Protein AF-A0A535C3V8-F1 (afdb_monomer)

Foldseek 3Di:
DPPVVVVVVVVVVVVVVVVVVVVVVVVPPDPPDFDAPPQVVVCVVVVFRFDGDPSKTKGKAQPLVVQDADPNRTDGSVVPRMKMKIWHDDPVDIDIDIDHRDDPVCVVVVVCVCVVVPD

Sequence (119 aa):
MTRTMRKERRDVMKTMRVLLLLILAVALARSTAAEEPDAELIAKITGLKPDVKNGIAKISVPRGDLGAVIDGAKMQPFQGLTSWAAFQATGDKTIVMGDMTLTEPQVNHTMSAALDNGL

Structure (mmCIF, N/CA/C/O backbone):
data_AF-A0A535C3V8-F1
#
_entry.id   AF-A0A535C3V8-F1
#
loop_
_atom_site.group_PDB
_atom_site.id
_atom_site.type_symbol
_atom_site.label_atom_id
_atom_site.label_alt_id
_atom_site.label_comp_id
_atom_site.label_asym_id
_atom_site.label_entity_id
_atom_site.label_seq_id
_atom_site.pdbx_PDB_ins_code
_atom_site.Cartn_x
_atom_site.Cartn_y
_atom_site.Cartn_z
_atom_site.occupancy
_atom_site.B_iso_or_equiv
_atom_site.auth_seq_id
_atom_site.auth_comp_id
_atom_site.auth_asym_id
_atom_site.auth_atom_id
_atom_site.pdbx_PDB_model_num
ATOM 1 N N . MET A 1 1 ? 37.356 22.272 -65.869 1.00 58.69 1 MET A N 1
ATOM 2 C CA . MET A 1 1 ? 36.078 22.319 -65.116 1.00 58.69 1 MET A CA 1
ATOM 3 C C . MET A 1 1 ? 35.754 21.041 -64.316 1.00 58.69 1 MET A C 1
ATOM 5 O O . MET A 1 1 ? 34.798 21.027 -63.560 1.00 58.69 1 MET A O 1
ATOM 9 N N . THR A 1 2 ? 36.546 19.968 -64.421 1.00 61.03 2 THR A N 1
ATOM 10 C CA . THR A 1 2 ? 36.249 18.626 -63.860 1.00 61.03 2 THR A CA 1
ATOM 11 C C . THR A 1 2 ? 36.783 18.373 -62.441 1.00 61.03 2 THR A C 1
ATOM 13 O O . THR A 1 2 ? 36.323 17.463 -61.753 1.00 61.03 2 THR A O 1
ATOM 16 N N . ARG A 1 3 ? 37.751 19.169 -61.963 1.00 61.81 3 ARG A N 1
ATOM 17 C CA . ARG A 1 3 ? 38.410 18.965 -60.655 1.00 61.81 3 ARG A CA 1
ATOM 18 C C . ARG A 1 3 ? 37.586 19.509 -59.480 1.00 61.81 3 ARG A C 1
ATOM 20 O O . ARG A 1 3 ? 37.568 18.892 -58.417 1.00 61.81 3 ARG A O 1
ATOM 27 N N . THR A 1 4 ? 36.871 20.611 -59.698 1.00 68.12 4 THR A N 1
ATOM 28 C CA . THR A 1 4 ? 36.027 21.284 -58.698 1.00 68.12 4 THR A CA 1
ATOM 29 C C . THR A 1 4 ? 34.801 20.439 -58.350 1.00 68.12 4 THR A C 1
ATOM 31 O O . THR A 1 4 ? 34.582 20.141 -57.179 1.00 68.12 4 THR A O 1
ATOM 34 N N . MET A 1 5 ? 34.108 19.896 -59.360 1.00 62.59 5 MET A N 1
ATOM 35 C CA . MET A 1 5 ? 32.940 19.026 -59.149 1.00 62.59 5 MET A CA 1
ATOM 36 C C . MET A 1 5 ? 33.280 17.712 -58.419 1.00 62.59 5 MET A C 1
ATOM 38 O O . MET A 1 5 ? 32.453 17.155 -57.703 1.00 62.59 5 MET A O 1
ATOM 42 N N . ARG A 1 6 ? 34.517 17.205 -58.550 1.00 69.69 6 ARG A N 1
ATOM 43 C CA . ARG A 1 6 ? 34.990 16.005 -57.826 1.00 69.69 6 ARG A CA 1
ATOM 44 C C . ARG A 1 6 ? 35.323 16.284 -56.353 1.00 69.69 6 ARG A C 1
ATOM 46 O O . ARG A 1 6 ? 35.391 15.354 -55.546 1.00 69.69 6 ARG A O 1
ATOM 53 N N . LYS A 1 7 ? 35.604 17.541 -55.998 1.00 70.31 7 LYS A N 1
ATOM 54 C CA . LYS A 1 7 ? 35.836 17.964 -54.609 1.00 70.31 7 LYS A CA 1
ATOM 55 C C . LYS A 1 7 ? 34.499 18.135 -53.889 1.00 70.31 7 LYS A C 1
ATOM 57 O O . LYS A 1 7 ? 34.289 17.489 -52.874 1.00 70.31 7 LYS A O 1
ATOM 62 N N . GLU A 1 8 ? 33.568 18.842 -54.520 1.00 75.81 8 GLU A N 1
ATOM 63 C CA . GLU A 1 8 ? 32.212 19.074 -54.016 1.00 75.81 8 GLU A CA 1
ATOM 64 C C . GLU A 1 8 ? 31.453 17.766 -53.737 1.00 75.81 8 GLU A C 1
ATOM 66 O O . GLU A 1 8 ? 30.961 17.560 -52.633 1.00 75.81 8 GLU A O 1
ATOM 71 N N . ARG A 1 9 ? 31.477 16.797 -54.667 1.00 76.75 9 ARG A N 1
ATOM 72 C CA . ARG A 1 9 ? 30.871 15.469 -54.435 1.00 76.75 9 ARG A CA 1
ATOM 73 C C . ARG A 1 9 ? 31.512 14.700 -53.276 1.00 76.75 9 ARG A C 1
ATOM 75 O O . ARG A 1 9 ? 30.829 13.932 -52.607 1.00 76.75 9 ARG A O 1
ATOM 82 N N . ARG A 1 10 ? 32.814 14.881 -53.027 1.00 78.62 10 ARG A N 1
ATOM 83 C CA . ARG A 1 10 ? 33.500 14.257 -51.881 1.00 78.62 10 ARG A CA 1
ATOM 84 C C . ARG A 1 10 ? 33.119 14.920 -50.569 1.00 78.62 10 ARG A C 1
ATOM 86 O O . ARG A 1 10 ? 32.968 14.207 -49.584 1.00 78.62 10 ARG A O 1
ATOM 93 N N . ASP A 1 11 ? 32.971 16.238 -50.562 1.00 79.94 11 ASP A N 1
ATOM 94 C CA . ASP A 1 11 ? 32.594 16.986 -49.368 1.00 79.94 11 ASP A CA 1
ATOM 95 C C . ASP A 1 11 ? 31.129 16.705 -49.004 1.00 79.94 11 ASP A C 1
ATOM 97 O O . ASP A 1 11 ? 30.864 16.326 -47.868 1.00 79.94 11 ASP A O 1
ATOM 101 N N . VAL A 1 12 ? 30.210 16.681 -49.979 1.00 82.31 12 VAL A N 1
ATOM 102 C CA . VAL A 1 12 ? 28.812 16.243 -49.779 1.00 82.31 12 VAL A CA 1
ATOM 103 C C . VAL A 1 12 ? 28.747 14.821 -49.220 1.00 82.31 12 VAL A C 1
ATOM 105 O O . VAL A 1 12 ? 28.041 14.561 -48.251 1.00 82.31 12 VAL A O 1
ATOM 108 N N . MET A 1 13 ? 29.526 13.891 -49.777 1.00 84.44 13 MET A N 1
ATOM 109 C CA . MET A 1 13 ? 29.513 12.493 -49.342 1.00 84.44 13 MET A CA 1
ATOM 110 C C . MET A 1 13 ? 30.149 12.296 -47.953 1.00 84.44 13 MET A C 1
ATOM 112 O O . MET A 1 13 ? 29.750 11.389 -47.226 1.00 84.44 13 MET A O 1
ATOM 116 N N . LYS A 1 14 ? 31.102 13.150 -47.551 1.00 81.12 14 LYS A N 1
ATOM 117 C CA . LYS A 1 14 ? 31.630 13.190 -46.177 1.00 81.12 14 LYS A CA 1
ATOM 118 C C . LYS A 1 14 ? 30.592 13.736 -45.206 1.00 81.12 14 LYS A C 1
ATOM 120 O O . LYS A 1 14 ? 30.347 13.091 -44.195 1.00 81.12 14 LYS A O 1
ATOM 125 N N . THR A 1 15 ? 29.950 14.856 -45.531 1.00 85.25 15 THR A N 1
ATOM 126 C CA . THR A 1 15 ? 28.895 15.449 -44.698 1.00 85.25 15 THR A CA 1
ATOM 127 C C . THR A 1 15 ? 27.728 14.483 -44.526 1.00 85.25 15 THR A C 1
ATOM 129 O O . THR A 1 15 ? 27.259 14.285 -43.413 1.00 85.25 15 THR A O 1
ATOM 132 N N . MET A 1 16 ? 27.327 13.790 -45.595 1.00 84.19 16 MET A N 1
ATOM 133 C CA . MET A 1 16 ? 26.256 12.793 -45.555 1.00 84.19 16 MET A CA 1
ATOM 134 C C . MET A 1 16 ? 26.632 11.576 -44.701 1.00 84.19 16 MET A C 1
ATOM 136 O O . MET A 1 16 ? 25.804 11.097 -43.936 1.00 84.19 16 MET A O 1
ATOM 140 N N . ARG A 1 17 ? 27.890 11.110 -44.764 1.00 85.62 17 ARG A N 1
ATOM 141 C CA . ARG A 1 17 ? 28.403 10.049 -43.878 1.00 85.62 17 ARG A CA 1
ATOM 142 C C . ARG A 1 17 ? 28.458 10.489 -42.420 1.00 85.62 17 ARG A C 1
ATOM 144 O O . ARG A 1 17 ? 28.089 9.709 -41.556 1.00 85.62 17 ARG A O 1
ATOM 151 N N . VAL A 1 18 ? 28.893 11.718 -42.148 1.00 86.56 18 VAL A N 1
ATOM 152 C CA . VAL A 1 18 ? 28.922 12.277 -40.788 1.00 86.56 18 VAL A CA 1
ATOM 153 C C . VAL A 1 18 ? 27.504 12.409 -40.232 1.00 86.56 18 VAL A C 1
ATOM 155 O O . VAL A 1 18 ? 27.268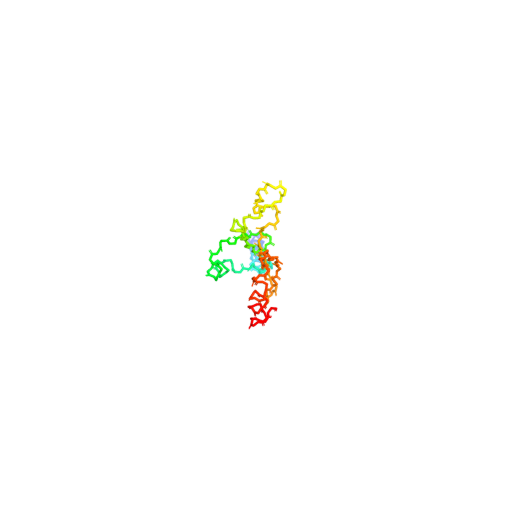 11.998 -39.102 1.00 86.56 18 VAL A O 1
ATOM 158 N N . LEU A 1 19 ? 26.545 12.882 -41.033 1.00 87.00 19 LEU A N 1
ATOM 159 C CA . LEU A 1 19 ? 25.132 12.920 -40.646 1.00 87.00 19 LEU A CA 1
ATOM 160 C C . LEU A 1 19 ? 24.567 11.520 -40.387 1.00 87.00 19 LEU A C 1
ATOM 162 O O . LEU A 1 19 ? 23.916 11.311 -39.371 1.00 87.00 19 LEU A O 1
ATOM 166 N N . LEU A 1 20 ? 24.846 10.553 -41.264 1.00 86.12 20 LEU A N 1
ATOM 167 C CA . LEU A 1 20 ? 24.428 9.159 -41.079 1.00 86.12 20 LEU A CA 1
ATOM 168 C C . LEU A 1 20 ? 25.018 8.543 -39.806 1.00 86.12 20 LEU A C 1
ATOM 170 O O . LEU A 1 20 ? 24.308 7.856 -39.079 1.00 86.12 20 LEU A O 1
ATOM 174 N N . LEU A 1 21 ? 26.290 8.817 -39.508 1.00 85.94 21 LEU A N 1
ATOM 175 C CA . LEU A 1 21 ? 26.945 8.352 -38.285 1.00 85.94 21 LEU A CA 1
ATOM 176 C C . LEU A 1 21 ? 26.371 9.023 -37.032 1.00 85.94 21 LEU A C 1
ATOM 178 O O . LEU A 1 21 ? 26.200 8.349 -36.023 1.00 85.94 21 LEU A O 1
ATOM 182 N N . LEU A 1 22 ? 26.026 10.311 -37.098 1.00 85.06 22 LEU A N 1
ATOM 183 C CA . LEU A 1 22 ? 25.369 11.022 -35.998 1.00 85.06 22 LEU A CA 1
ATOM 184 C C . LEU A 1 22 ? 23.954 10.489 -35.739 1.00 85.06 22 LEU A C 1
ATOM 186 O O . LEU A 1 22 ? 23.599 10.250 -34.590 1.00 85.06 22 LEU A O 1
ATOM 190 N N . ILE A 1 23 ? 23.169 10.238 -36.789 1.00 84.19 23 ILE A N 1
ATOM 191 C CA . ILE A 1 23 ? 21.825 9.649 -36.671 1.00 84.19 23 ILE A CA 1
ATOM 192 C C . ILE A 1 23 ? 21.908 8.236 -36.087 1.00 84.19 23 ILE A C 1
ATOM 194 O O . ILE A 1 23 ? 21.137 7.890 -35.196 1.00 84.19 23 ILE A O 1
ATOM 198 N N . LEU A 1 24 ? 22.873 7.432 -36.544 1.00 82.94 24 LEU A N 1
ATOM 199 C CA . LEU A 1 24 ? 23.094 6.089 -36.015 1.00 82.94 24 LEU A CA 1
ATOM 200 C C . LEU A 1 24 ? 23.536 6.125 -34.543 1.00 82.94 24 LEU A C 1
ATOM 202 O O . LEU A 1 24 ? 23.041 5.337 -33.744 1.00 82.94 24 LEU A O 1
ATOM 206 N N . ALA A 1 25 ? 24.406 7.063 -34.160 1.00 80.00 25 ALA A N 1
ATOM 207 C CA . ALA A 1 25 ? 24.830 7.237 -32.771 1.00 80.00 25 ALA A CA 1
ATOM 208 C C . ALA A 1 25 ? 23.664 7.629 -31.846 1.00 80.00 25 ALA A C 1
ATOM 210 O O . ALA A 1 25 ? 23.566 7.109 -30.737 1.00 80.00 25 ALA A O 1
ATOM 211 N N . VAL A 1 26 ? 22.746 8.482 -32.315 1.00 78.19 26 VAL A N 1
ATOM 212 C CA . VAL A 1 26 ? 21.521 8.832 -31.576 1.00 78.19 26 VAL A CA 1
ATOM 213 C C . VAL A 1 26 ? 20.557 7.644 -31.495 1.00 78.19 26 VAL A C 1
ATOM 215 O O . VAL A 1 26 ? 19.973 7.410 -30.444 1.00 78.19 26 VAL A O 1
ATOM 218 N N . ALA A 1 27 ? 20.426 6.842 -32.555 1.00 73.62 27 ALA A N 1
ATOM 219 C CA . ALA A 1 27 ? 19.569 5.653 -32.550 1.00 73.62 27 ALA A CA 1
ATOM 220 C C . ALA A 1 27 ? 20.082 4.532 -31.621 1.00 73.62 27 ALA A C 1
ATOM 222 O O . ALA A 1 27 ? 19.285 3.750 -31.104 1.00 73.62 27 ALA A O 1
ATOM 223 N N . LEU A 1 28 ? 21.401 4.449 -31.393 1.00 70.44 28 LEU A N 1
ATOM 224 C CA . LEU A 1 28 ? 22.000 3.522 -30.423 1.00 70.44 28 LEU A CA 1
ATOM 225 C C . LEU A 1 28 ? 21.996 4.050 -28.981 1.00 70.44 28 LEU A C 1
ATOM 227 O O . LEU A 1 28 ? 22.253 3.270 -28.061 1.00 70.44 28 LEU A O 1
ATOM 231 N N . ALA A 1 29 ? 21.687 5.329 -28.757 1.00 66.81 29 ALA A N 1
ATOM 232 C CA . ALA A 1 29 ? 21.535 5.880 -27.418 1.00 66.81 29 ALA A CA 1
ATOM 233 C C . ALA A 1 29 ? 20.220 5.379 -26.800 1.00 66.81 29 ALA A C 1
ATOM 235 O O . ALA A 1 29 ? 19.185 6.043 -26.832 1.00 66.81 29 ALA A O 1
ATOM 236 N N . ARG A 1 30 ? 20.247 4.167 -26.239 1.00 59.06 30 ARG A N 1
ATOM 237 C CA . ARG A 1 30 ? 19.164 3.680 -25.385 1.00 59.06 30 ARG A CA 1
ATOM 238 C C . ARG A 1 30 ? 19.178 4.491 -24.093 1.00 59.06 30 ARG A C 1
ATOM 240 O O . ARG A 1 30 ? 20.159 4.452 -23.356 1.00 59.06 30 ARG A O 1
ATOM 247 N N . SER A 1 31 ? 18.097 5.221 -23.826 1.00 57.12 31 SER A N 1
ATOM 248 C CA . SER A 1 31 ? 17.864 5.806 -22.508 1.00 57.12 31 SER A CA 1
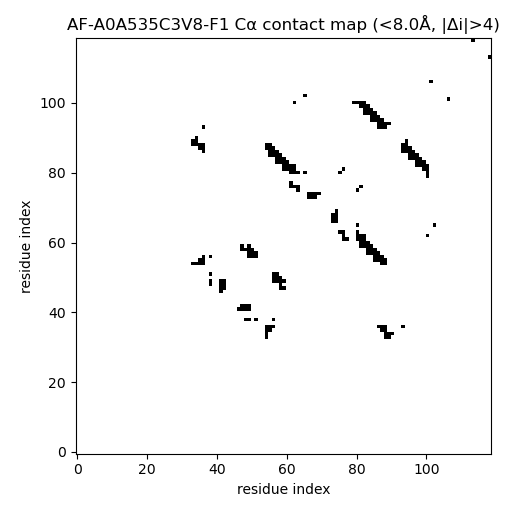ATOM 249 C C . SER A 1 31 ? 17.765 4.665 -21.498 1.00 57.12 31 SER A C 1
ATOM 251 O O . SER A 1 31 ? 16.848 3.849 -21.578 1.00 57.12 31 SER A O 1
ATOM 253 N N . THR A 1 32 ? 18.708 4.583 -20.563 1.00 54.25 32 THR A N 1
ATOM 254 C CA . THR A 1 32 ? 18.562 3.762 -19.358 1.00 54.25 32 THR A CA 1
ATOM 255 C C . THR A 1 32 ? 17.665 4.527 -18.388 1.00 54.25 32 THR A C 1
ATOM 257 O O . THR A 1 32 ? 18.125 5.024 -17.359 1.00 54.25 32 THR A O 1
ATOM 260 N N . ALA A 1 33 ? 16.399 4.725 -18.759 1.00 58.84 33 ALA A N 1
ATOM 261 C CA . ALA A 1 33 ? 15.409 5.160 -17.789 1.00 58.84 33 ALA A CA 1
ATOM 262 C C . ALA A 1 33 ? 15.305 4.059 -16.728 1.00 58.84 33 ALA A C 1
ATOM 264 O O . ALA A 1 33 ? 15.331 2.874 -17.070 1.00 58.84 33 ALA A O 1
ATOM 265 N N . ALA A 1 34 ? 15.259 4.449 -15.453 1.00 60.25 34 ALA A N 1
ATOM 266 C CA . ALA A 1 34 ? 14.942 3.509 -14.390 1.00 60.25 34 ALA A CA 1
ATOM 267 C C . ALA A 1 34 ? 13.634 2.805 -14.764 1.00 60.25 34 ALA A C 1
ATOM 269 O O . ALA A 1 34 ? 12.688 3.465 -15.193 1.00 60.25 34 ALA A O 1
ATOM 270 N N . GLU A 1 35 ? 13.621 1.479 -14.669 1.00 72.06 35 GLU A N 1
ATOM 271 C CA . GLU A 1 35 ? 12.419 0.694 -14.918 1.00 72.06 35 GLU A CA 1
ATOM 272 C C . GLU A 1 35 ? 11.313 1.233 -14.004 1.00 72.06 35 GLU A C 1
ATOM 274 O O . GLU A 1 35 ? 11.524 1.417 -12.802 1.00 72.06 35 GLU A O 1
ATOM 279 N N . GLU A 1 36 ? 10.181 1.619 -14.586 1.00 82.12 36 GLU A N 1
ATOM 280 C CA . GLU A 1 36 ? 9.063 2.133 -13.807 1.00 82.12 36 GLU A CA 1
ATOM 281 C C . GLU A 1 36 ? 8.224 0.954 -13.299 1.00 82.12 36 GLU A C 1
ATOM 283 O O . GLU A 1 36 ? 8.045 -0.031 -14.019 1.00 82.12 36 GLU A O 1
ATOM 288 N N . PRO A 1 37 ? 7.704 1.020 -12.064 1.00 89.75 37 PRO A N 1
ATOM 289 C CA . PRO A 1 37 ? 6.785 0.009 -11.558 1.00 89.75 37 PRO A CA 1
ATOM 290 C C . PRO A 1 37 ? 5.516 -0.049 -12.419 1.00 89.75 37 PRO A C 1
ATOM 292 O O . PRO A 1 37 ? 4.975 0.987 -12.812 1.00 89.75 37 PRO A O 1
ATOM 295 N N . ASP A 1 38 ? 5.006 -1.258 -12.664 1.00 91.94 38 ASP A N 1
ATOM 296 C CA . ASP A 1 38 ? 3.775 -1.477 -13.430 1.00 91.94 38 ASP A CA 1
ATOM 297 C C . ASP A 1 38 ? 2.549 -0.961 -12.655 1.00 91.94 38 ASP A C 1
ATOM 299 O O . ASP A 1 38 ? 1.931 -1.653 -11.840 1.00 91.94 38 ASP A O 1
ATOM 303 N N . ALA A 1 39 ? 2.209 0.305 -12.893 1.00 93.25 39 ALA A N 1
ATOM 304 C CA . ALA A 1 39 ? 1.118 0.986 -12.212 1.00 93.25 39 ALA A CA 1
ATOM 305 C C . ALA A 1 39 ? -0.261 0.407 -12.563 1.00 93.25 39 ALA A C 1
ATOM 307 O O . ALA A 1 39 ? -1.166 0.454 -11.727 1.00 93.25 39 ALA A O 1
ATOM 308 N N . GLU A 1 40 ? -0.437 -0.152 -13.764 1.00 94.88 40 GLU A N 1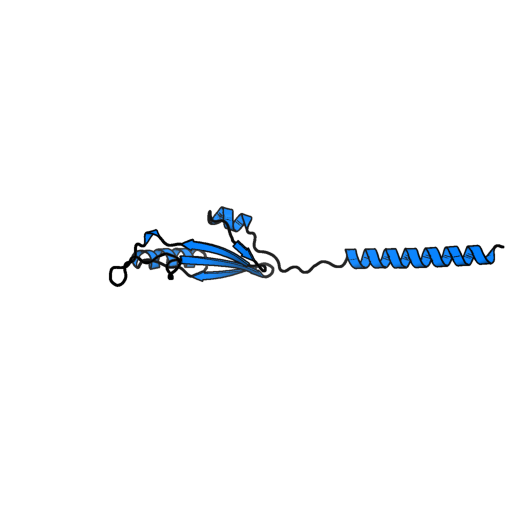
ATOM 309 C CA . GLU A 1 40 ? -1.698 -0.778 -14.171 1.00 94.88 40 GLU A CA 1
ATOM 310 C C . GLU A 1 40 ? -1.918 -2.089 -13.423 1.00 94.88 40 GLU A C 1
ATOM 312 O O . GLU A 1 40 ? -3.013 -2.340 -12.909 1.00 94.88 40 GLU A O 1
ATOM 317 N N . LEU A 1 41 ? -0.865 -2.900 -13.295 1.00 94.50 41 LEU A N 1
ATOM 318 C CA . LEU A 1 41 ? -0.899 -4.121 -12.503 1.00 94.50 41 LEU A CA 1
ATOM 319 C C . LEU A 1 41 ? -1.169 -3.819 -11.027 1.00 94.50 41 LEU A C 1
ATOM 321 O O . LEU A 1 41 ? -2.047 -4.449 -10.431 1.00 94.50 41 LEU A O 1
ATOM 325 N N . ILE A 1 42 ? -0.479 -2.829 -10.446 1.00 94.69 42 ILE A N 1
ATOM 326 C CA . ILE A 1 42 ? -0.725 -2.402 -9.059 1.00 94.69 42 ILE A CA 1
ATOM 327 C C 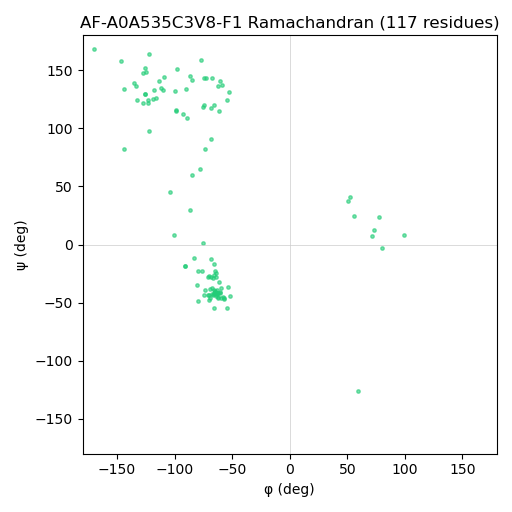. ILE A 1 42 ? -2.185 -1.966 -8.895 1.00 94.69 42 ILE A C 1
ATOM 329 O O . ILE A 1 42 ? -2.850 -2.395 -7.948 1.00 94.69 42 ILE A O 1
ATOM 333 N N . ALA A 1 43 ? -2.719 -1.171 -9.827 1.00 96.31 43 ALA A N 1
ATOM 334 C CA . ALA A 1 43 ? -4.111 -0.732 -9.778 1.00 96.31 43 ALA A CA 1
ATOM 335 C C . ALA A 1 43 ? -5.097 -1.900 -9.859 1.00 96.31 43 ALA A C 1
ATOM 337 O O . ALA A 1 43 ? -6.074 -1.947 -9.112 1.00 96.31 43 ALA A O 1
ATOM 338 N N . LYS A 1 44 ? -4.824 -2.870 -10.734 1.00 97.12 44 LYS A N 1
ATOM 339 C CA . LYS A 1 44 ? -5.660 -4.056 -10.920 1.00 97.12 44 LYS A CA 1
ATOM 340 C C . LYS A 1 44 ? -5.678 -4.962 -9.689 1.00 97.12 44 LYS A C 1
ATOM 342 O O . LYS A 1 44 ? -6.741 -5.461 -9.339 1.00 97.12 44 LYS A O 1
ATOM 347 N N . ILE A 1 45 ? -4.526 -5.188 -9.053 1.00 94.25 45 ILE A N 1
ATOM 348 C CA . ILE 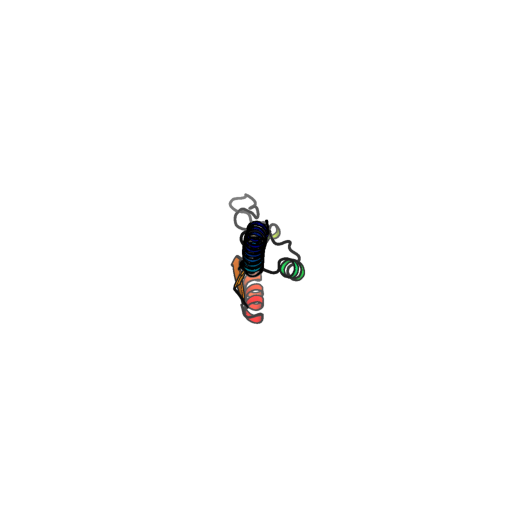A 1 45 ? -4.420 -6.075 -7.882 1.00 94.25 45 ILE A CA 1
ATOM 349 C C . ILE A 1 45 ? -5.009 -5.407 -6.638 1.00 94.25 45 ILE A C 1
ATOM 351 O O . ILE A 1 45 ? -5.727 -6.045 -5.874 1.00 94.25 45 ILE A O 1
ATOM 355 N N . THR A 1 46 ? -4.707 -4.126 -6.428 1.00 93.44 46 THR A N 1
ATOM 356 C CA . THR A 1 46 ? -5.073 -3.425 -5.185 1.00 93.44 46 THR A CA 1
ATOM 357 C C . THR A 1 46 ? -6.435 -2.742 -5.253 1.00 93.44 46 THR A C 1
ATOM 359 O O . THR A 1 46 ? -7.003 -2.404 -4.218 1.00 93.44 46 THR A O 1
ATOM 362 N N . GLY A 1 47 ? -6.967 -2.517 -6.458 1.00 96.31 47 GLY A N 1
ATOM 363 C CA . GLY A 1 47 ? -8.176 -1.723 -6.686 1.00 96.31 47 GLY A CA 1
ATOM 364 C C . GLY A 1 47 ? -7.977 -0.219 -6.457 1.00 96.31 47 GLY A C 1
ATOM 365 O O . GLY A 1 47 ? -8.950 0.534 -6.470 1.00 96.31 47 GLY A O 1
ATOM 366 N N . LEU A 1 48 ? -6.739 0.234 -6.235 1.00 96.06 48 LEU A N 1
ATOM 367 C CA . LEU A 1 48 ? -6.400 1.618 -5.907 1.00 96.06 48 LEU A CA 1
ATOM 368 C C . LEU A 1 48 ? -5.598 2.248 -7.038 1.00 96.06 48 LEU A C 1
ATOM 370 O O . LEU A 1 48 ? -4.705 1.622 -7.592 1.00 96.06 48 LEU A O 1
ATOM 374 N N . LYS A 1 49 ? -5.859 3.519 -7.348 1.00 96.00 49 LYS A N 1
ATOM 375 C CA . LYS A 1 49 ? -5.057 4.261 -8.326 1.00 96.00 49 LYS A CA 1
ATOM 376 C C . LYS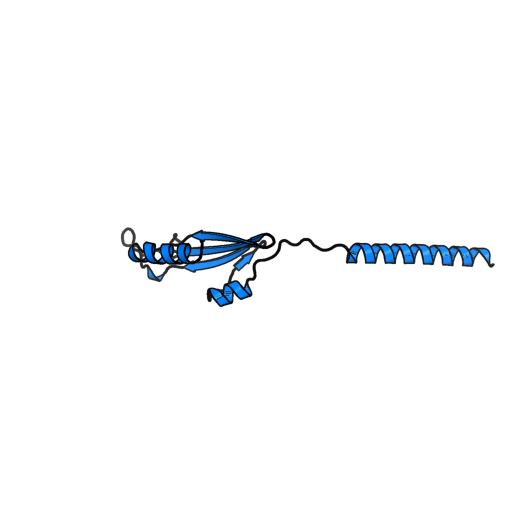 A 1 49 ? -3.702 4.656 -7.711 1.00 96.00 49 LYS A C 1
ATOM 378 O O . LYS A 1 49 ? -3.715 5.446 -6.764 1.00 96.00 49 LYS A O 1
ATOM 383 N N . PRO A 1 50 ? -2.555 4.192 -8.242 1.00 96.25 50 PRO A N 1
ATOM 384 C CA . PRO A 1 50 ? -1.248 4.606 -7.744 1.00 96.25 50 PRO A CA 1
ATOM 385 C C . PRO A 1 50 ? -0.913 6.048 -8.150 1.00 96.25 50 PRO A C 1
ATOM 387 O O . PRO A 1 50 ? -1.227 6.485 -9.259 1.00 96.25 50 PRO A O 1
ATOM 390 N N . ASP A 1 51 ? -0.244 6.778 -7.262 1.00 96.12 51 ASP A N 1
ATOM 391 C CA . ASP A 1 51 ? 0.441 8.040 -7.548 1.00 96.12 51 ASP A CA 1
ATOM 392 C C . ASP A 1 51 ? 1.878 7.721 -7.972 1.00 96.12 51 ASP A C 1
ATOM 394 O O . ASP A 1 51 ? 2.681 7.264 -7.155 1.00 96.12 51 ASP A O 1
ATOM 398 N N . VAL A 1 52 ? 2.185 7.906 -9.258 1.00 94.31 52 VAL A N 1
ATOM 399 C CA . VAL A 1 52 ? 3.495 7.582 -9.838 1.00 94.31 52 VAL A CA 1
ATOM 400 C C . VAL A 1 52 ? 4.337 8.847 -9.943 1.00 94.31 52 VAL A C 1
ATOM 402 O O . VAL A 1 52 ? 3.991 9.769 -10.683 1.00 94.31 52 VAL A O 1
ATOM 405 N N . LYS A 1 53 ? 5.446 8.901 -9.198 1.00 92.50 53 LYS A N 1
ATOM 406 C CA . LYS A 1 53 ? 6.391 10.028 -9.196 1.00 92.50 53 LYS A CA 1
ATOM 407 C C . LYS A 1 53 ? 7.815 9.522 -9.039 1.00 92.50 53 LYS A C 1
ATOM 409 O O . LYS A 1 53 ? 8.090 8.718 -8.157 1.00 92.50 53 LYS A O 1
ATOM 414 N N . ASN A 1 54 ? 8.730 10.040 -9.857 1.00 89.75 54 ASN A N 1
ATOM 415 C CA . ASN A 1 54 ? 10.166 9.744 -9.776 1.00 89.75 54 ASN A CA 1
ATOM 416 C C . ASN A 1 54 ? 10.484 8.231 -9.767 1.00 89.75 54 ASN A C 1
ATOM 418 O O . ASN A 1 54 ? 11.330 7.787 -8.994 1.00 89.75 54 ASN A O 1
ATOM 422 N N . GLY A 1 55 ? 9.781 7.435 -10.582 1.00 90.12 55 GLY A N 1
ATOM 423 C CA . GLY A 1 55 ? 9.966 5.977 -10.645 1.00 90.12 55 GLY A CA 1
ATOM 424 C C . GLY A 1 55 ? 9.407 5.196 -9.446 1.00 90.12 55 GLY A C 1
ATOM 425 O O . GLY A 1 55 ? 9.721 4.020 -9.286 1.00 90.12 55 GLY A O 1
ATOM 426 N N . ILE A 1 56 ? 8.590 5.831 -8.600 1.00 94.50 56 ILE A N 1
ATOM 427 C CA . ILE A 1 56 ? 7.925 5.206 -7.453 1.00 94.50 56 ILE A CA 1
ATOM 428 C C . ILE A 1 56 ? 6.416 5.263 -7.674 1.00 94.50 56 ILE A C 1
ATOM 430 O O . ILE A 1 56 ? 5.866 6.345 -7.875 1.00 94.50 56 ILE A O 1
ATOM 434 N N . ALA A 1 57 ? 5.739 4.119 -7.592 1.00 96.31 57 ALA A N 1
ATOM 435 C CA . ALA A 1 57 ? 4.282 4.035 -7.578 1.00 96.31 57 ALA A CA 1
ATOM 436 C C . ALA A 1 57 ? 3.801 3.878 -6.136 1.00 96.31 57 ALA A C 1
ATOM 438 O O . ALA A 1 57 ? 4.089 2.870 -5.497 1.00 96.31 57 ALA A O 1
ATOM 439 N N . LYS A 1 58 ? 3.065 4.860 -5.610 1.00 97.19 58 LYS A N 1
ATOM 440 C CA . LYS A 1 58 ? 2.533 4.832 -4.242 1.00 97.19 58 LYS A CA 1
ATOM 441 C C . LYS A 1 58 ? 1.020 4.660 -4.229 1.00 97.19 58 LYS A C 1
ATOM 443 O O . LYS A 1 58 ? 0.305 5.404 -4.891 1.00 97.19 58 LYS A O 1
ATOM 448 N N . ILE A 1 59 ? 0.526 3.747 -3.403 1.00 97.31 59 ILE A N 1
ATOM 449 C CA . ILE A 1 59 ? -0.888 3.644 -3.028 1.00 97.31 59 ILE A CA 1
ATOM 450 C C . ILE A 1 59 ? -1.069 4.075 -1.575 1.00 97.31 59 ILE A C 1
ATOM 452 O O . ILE A 1 59 ? -0.218 3.801 -0.732 1.00 97.31 59 ILE A O 1
ATOM 456 N N . SER A 1 60 ? -2.187 4.734 -1.279 1.00 96.19 60 SER A N 1
ATOM 457 C CA . SER A 1 60 ? -2.532 5.190 0.071 1.00 96.19 60 SER A CA 1
ATOM 458 C C . SER A 1 60 ? -3.982 4.838 0.384 1.00 96.19 60 SER A C 1
ATOM 460 O O . SER A 1 60 ? -4.868 5.068 -0.437 1.00 96.19 60 SER A O 1
ATOM 462 N N . VAL A 1 61 ? -4.224 4.332 1.590 1.00 95.94 61 VAL A N 1
ATOM 463 C CA . VAL A 1 61 ? -5.535 3.947 2.117 1.00 95.94 61 VAL A CA 1
ATOM 464 C C . VAL A 1 61 ? -5.796 4.729 3.406 1.00 95.94 61 VAL A C 1
ATOM 466 O O . VAL A 1 61 ? -5.307 4.355 4.476 1.00 95.94 61 VAL A O 1
ATOM 469 N N . PRO A 1 62 ? -6.549 5.840 3.330 1.00 95.00 62 PRO A N 1
ATOM 470 C CA . PRO A 1 62 ? -6.964 6.586 4.511 1.00 95.00 62 PRO A CA 1
ATOM 471 C C . PRO A 1 62 ? -7.923 5.743 5.369 1.00 95.00 62 PRO A C 1
ATOM 473 O O . PRO A 1 62 ? -9.006 5.376 4.914 1.00 95.00 62 PRO A O 1
ATOM 476 N N . ARG A 1 63 ? -7.565 5.459 6.626 1.00 94.19 63 ARG A N 1
ATOM 477 C CA . ARG A 1 63 ? -8.355 4.649 7.573 1.00 94.19 63 ARG A CA 1
ATOM 478 C C . ARG A 1 63 ? -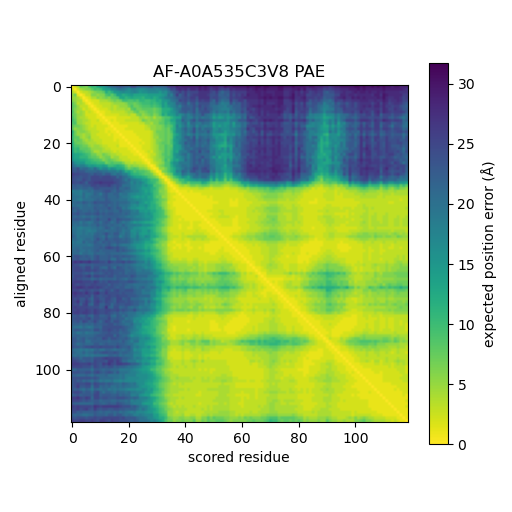9.410 5.482 8.310 1.00 94.19 63 ARG A C 1
ATOM 480 O O . ARG A 1 63 ? -9.405 5.615 9.534 1.00 94.19 63 ARG A O 1
ATOM 487 N N . GLY A 1 64 ? -10.328 6.081 7.547 1.00 89.94 64 GLY A N 1
ATOM 488 C CA . GLY A 1 64 ? -11.456 6.853 8.096 1.00 89.94 64 GLY A CA 1
ATOM 489 C C . GLY A 1 64 ? -12.467 6.013 8.885 1.00 89.94 64 GLY A C 1
ATOM 490 O O . GLY A 1 64 ? -13.250 6.560 9.662 1.00 89.94 64 GLY A O 1
ATOM 491 N N . ASP A 1 65 ? -12.417 4.693 8.709 1.00 90.44 65 ASP A N 1
ATOM 492 C CA . ASP A 1 65 ? -13.228 3.688 9.394 1.00 90.44 65 ASP A CA 1
ATOM 493 C C . ASP A 1 65 ? -12.873 3.526 10.878 1.00 90.44 65 ASP A C 1
ATOM 495 O O . ASP A 1 65 ? -13.742 3.171 11.669 1.00 90.44 65 ASP A O 1
ATOM 499 N N . LEU A 1 66 ? -11.630 3.827 11.276 1.00 91.50 66 LEU A N 1
ATOM 500 C CA . LEU A 1 66 ? -11.159 3.614 12.651 1.00 91.50 66 LEU A CA 1
ATOM 501 C C . LEU A 1 66 ? -11.866 4.496 13.680 1.00 91.50 66 LEU A C 1
ATOM 503 O O . LEU A 1 66 ? -11.919 4.143 14.854 1.00 91.50 66 LEU A O 1
ATOM 507 N N . GLY A 1 67 ? -12.378 5.656 13.256 1.00 86.88 67 GLY A N 1
ATOM 508 C CA . GLY A 1 67 ? -13.155 6.547 14.117 1.00 86.88 67 GLY A CA 1
ATOM 509 C C . GLY A 1 67 ? -12.446 6.975 15.407 1.00 86.88 67 GLY A C 1
ATOM 510 O O . GLY A 1 67 ? -13.134 7.302 16.368 1.00 86.88 67 GLY A O 1
ATOM 511 N N . ALA A 1 68 ? -11.108 6.960 15.441 1.00 88.81 68 ALA A N 1
ATOM 512 C CA . ALA A 1 68 ? -10.334 7.212 16.651 1.00 88.81 68 ALA A CA 1
ATOM 513 C C . ALA A 1 68 ? -10.640 8.598 17.238 1.00 88.81 68 ALA A C 1
ATOM 515 O O . ALA A 1 68 ? -10.741 9.591 16.510 1.00 88.81 68 ALA A O 1
ATOM 516 N N . VAL A 1 69 ? -10.775 8.657 18.561 1.00 91.75 69 VAL A N 1
ATOM 517 C CA . VAL A 1 69 ? -11.040 9.884 19.315 1.00 91.75 69 VAL A CA 1
ATOM 518 C C . VAL A 1 69 ? -9.937 10.060 20.347 1.00 91.75 69 VAL A C 1
ATOM 520 O O . VAL A 1 69 ? -9.710 9.165 21.157 1.00 91.75 69 VAL A O 1
ATOM 523 N N . ILE A 1 70 ? -9.271 11.212 20.320 1.00 89.75 70 ILE A N 1
ATOM 524 C CA . ILE A 1 70 ? -8.258 11.604 21.306 1.00 89.75 70 ILE A CA 1
ATOM 525 C C . ILE A 1 70 ? -8.761 12.877 21.978 1.00 89.75 70 ILE A C 1
ATOM 527 O O . ILE A 1 70 ? -9.124 13.830 21.291 1.00 89.75 70 ILE A O 1
ATOM 531 N N . ASP A 1 71 ? -8.854 12.865 23.308 1.00 91.62 71 ASP A N 1
ATOM 532 C CA . ASP A 1 71 ? -9.329 13.996 24.119 1.00 91.62 71 ASP A CA 1
ATOM 533 C C . ASP A 1 71 ? -10.677 14.583 23.649 1.00 91.62 71 ASP A C 1
ATOM 535 O O . ASP A 1 71 ? -10.905 15.790 23.651 1.00 91.62 71 ASP A O 1
ATOM 539 N N . GLY A 1 72 ? -11.592 13.713 23.208 1.00 92.75 72 GLY A N 1
ATOM 540 C CA . GLY A 1 72 ? -12.917 14.104 22.716 1.00 92.75 72 GLY A CA 1
ATOM 541 C C . GLY A 1 72 ? -12.952 14.616 21.269 1.00 92.75 72 GLY A C 1
ATOM 542 O O . GLY A 1 72 ? -14.041 14.852 20.746 1.00 92.75 72 GLY A O 1
ATOM 543 N N . ALA A 1 73 ? -11.808 14.732 20.587 1.00 90.56 73 ALA A N 1
ATOM 544 C CA . ALA A 1 73 ? -11.727 15.123 19.181 1.00 90.56 73 ALA A CA 1
ATOM 545 C C . ALA A 1 73 ? -11.552 13.907 18.259 1.00 90.56 73 ALA A C 1
ATOM 547 O O . ALA A 1 73 ? -10.688 13.056 18.476 1.00 90.56 73 ALA A O 1
ATOM 548 N N . LYS A 1 74 ? -12.352 13.836 17.187 1.00 91.75 74 LYS A N 1
ATOM 549 C CA . LYS A 1 74 ? -12.239 12.779 16.173 1.00 91.75 74 LYS A CA 1
ATOM 550 C C . LYS A 1 74 ? -11.017 13.013 15.287 1.00 91.75 74 LYS A C 1
ATOM 552 O O . LYS A 1 74 ? -10.956 14.009 14.560 1.00 91.75 74 LYS A O 1
ATOM 557 N N . MET A 1 75 ? -10.096 12.056 15.284 1.00 92.88 75 MET A N 1
ATOM 558 C CA . MET A 1 75 ? -8.943 12.082 14.395 1.00 92.88 75 MET A CA 1
ATOM 559 C C . MET A 1 75 ? -9.353 11.913 12.935 1.00 92.88 75 MET A C 1
ATOM 561 O O . MET A 1 75 ? -10.257 11.148 12.591 1.00 92.88 75 MET A O 1
ATOM 565 N N . GLN A 1 76 ? -8.648 12.629 12.067 1.00 92.62 76 GLN A N 1
ATOM 566 C CA . GLN A 1 76 ? -8.779 12.526 10.620 1.00 92.62 76 GLN A CA 1
ATOM 567 C C . GLN A 1 76 ? -7.679 11.623 10.045 1.00 92.62 76 GLN A C 1
ATOM 569 O O . GLN A 1 76 ? -6.570 11.609 10.577 1.00 92.62 76 GLN A O 1
ATOM 574 N N . PRO A 1 77 ? -7.913 10.925 8.918 1.00 91.69 77 PRO A N 1
ATOM 575 C CA . PRO A 1 77 ? -6.932 10.002 8.346 1.00 91.69 77 PRO A CA 1
ATOM 576 C C . PRO A 1 77 ? -5.535 10.577 8.091 1.00 91.69 77 PRO A C 1
ATOM 578 O O . PRO A 1 77 ? -4.533 9.896 8.301 1.00 91.69 77 PRO A O 1
ATOM 581 N N . PHE A 1 78 ? -5.451 11.844 7.682 1.00 89.12 78 PHE A N 1
ATOM 582 C CA . PHE A 1 78 ? -4.174 12.511 7.412 1.00 89.12 78 PHE A CA 1
ATOM 583 C C . PHE A 1 78 ? -3.330 12.757 8.677 1.00 89.12 78 PHE A C 1
ATOM 585 O O . PHE A 1 78 ? -2.150 13.071 8.566 1.00 89.12 78 PHE A O 1
ATOM 592 N N . GLN A 1 79 ? -3.906 12.601 9.874 1.00 91.50 79 GLN A N 1
ATOM 593 C CA . GLN A 1 79 ? -3.227 12.762 11.164 1.00 91.50 79 GLN A CA 1
ATOM 594 C C . GLN A 1 79 ? -2.536 11.461 11.624 1.00 91.50 79 GLN A C 1
ATOM 596 O O . GLN A 1 79 ? -2.429 11.206 12.818 1.00 91.50 79 GLN A O 1
ATOM 601 N N . GLY A 1 80 ? -2.088 10.620 10.684 1.00 87.06 80 GLY A N 1
ATOM 602 C CA . GLY A 1 80 ? -1.371 9.368 10.970 1.00 87.06 80 GLY A CA 1
ATOM 603 C C . GLY A 1 80 ? -2.217 8.093 10.921 1.00 87.06 80 GLY A C 1
ATOM 604 O O . GLY A 1 80 ? -1.715 7.027 11.257 1.00 87.06 80 GLY A O 1
ATOM 605 N N . LEU A 1 81 ? -3.476 8.169 10.474 1.00 93.69 81 LEU A N 1
ATOM 606 C CA . LEU A 1 81 ? -4.339 6.999 10.261 1.00 93.69 81 LEU A CA 1
ATOM 607 C C . LEU A 1 81 ? -4.460 6.678 8.766 1.00 93.69 81 LEU A C 1
ATOM 609 O O . LEU A 1 81 ? -5.555 6.505 8.239 1.00 93.69 81 LEU A O 1
ATOM 613 N N . THR A 1 82 ? -3.346 6.680 8.043 1.00 95.31 82 THR A N 1
ATOM 614 C CA . THR A 1 82 ? -3.313 6.341 6.617 1.00 95.31 82 THR A CA 1
ATOM 615 C C . THR A 1 82 ? -2.269 5.266 6.419 1.00 95.31 82 THR A C 1
ATOM 617 O O . THR A 1 82 ? -1.113 5.498 6.737 1.00 95.31 82 THR A O 1
ATOM 620 N N . SER A 1 83 ? -2.683 4.123 5.878 1.00 95.94 83 SER A N 1
ATOM 621 C CA . SER A 1 83 ? -1.766 3.057 5.467 1.00 95.94 83 SER A CA 1
ATOM 622 C C . SER A 1 83 ? -1.293 3.318 4.045 1.00 95.94 83 SER A C 1
ATOM 624 O O . SER A 1 83 ? -2.075 3.803 3.224 1.00 95.94 83 SER A O 1
ATOM 626 N N . TRP A 1 84 ? -0.053 2.989 3.709 1.00 96.25 84 TRP A N 1
ATOM 627 C CA . TRP A 1 84 ? 0.434 3.109 2.336 1.00 96.25 84 TRP A CA 1
ATOM 628 C C . TRP A 1 84 ? 1.455 2.041 1.969 1.00 96.25 84 TRP A C 1
ATOM 630 O O . TRP A 1 84 ? 2.123 1.466 2.822 1.00 96.25 84 TRP A O 1
ATOM 640 N N . ALA A 1 85 ? 1.590 1.813 0.665 1.00 96.44 85 ALA A N 1
ATOM 641 C CA . ALA A 1 85 ? 2.657 1.014 0.080 1.00 96.44 85 ALA A CA 1
ATOM 642 C C . ALA A 1 85 ? 3.222 1.742 -1.144 1.00 96.44 85 ALA A C 1
ATOM 644 O O . ALA A 1 85 ? 2.480 2.352 -1.915 1.00 96.44 85 ALA A O 1
ATOM 645 N N . ALA A 1 86 ? 4.537 1.716 -1.302 1.00 96.50 86 ALA A N 1
ATOM 646 C CA . ALA A 1 86 ? 5.272 2.330 -2.392 1.00 96.50 86 ALA A CA 1
ATOM 647 C C . ALA A 1 86 ? 6.160 1.281 -3.056 1.00 96.50 86 ALA A C 1
ATOM 649 O O . ALA A 1 86 ? 6.907 0.579 -2.377 1.00 96.50 86 ALA A O 1
ATOM 650 N N . PHE A 1 87 ? 6.067 1.202 -4.377 1.00 95.25 87 PHE A N 1
ATOM 651 C CA . PHE A 1 87 ? 6.748 0.228 -5.214 1.00 95.25 87 PHE A CA 1
ATOM 652 C C . PHE A 1 87 ? 7.795 0.933 -6.065 1.00 95.25 87 PHE A C 1
ATOM 654 O O . PHE A 1 87 ? 7.508 1.968 -6.670 1.00 95.25 87 PHE A O 1
ATOM 661 N N . GLN A 1 88 ? 8.985 0.352 -6.137 1.00 94.44 88 GLN A N 1
ATOM 662 C CA . GLN A 1 88 ? 10.064 0.797 -7.009 1.00 94.44 88 GLN A CA 1
ATOM 663 C C . GLN A 1 88 ? 10.637 -0.418 -7.735 1.00 94.44 88 GLN A C 1
ATOM 665 O O . GLN A 1 88 ? 11.059 -1.379 -7.086 1.0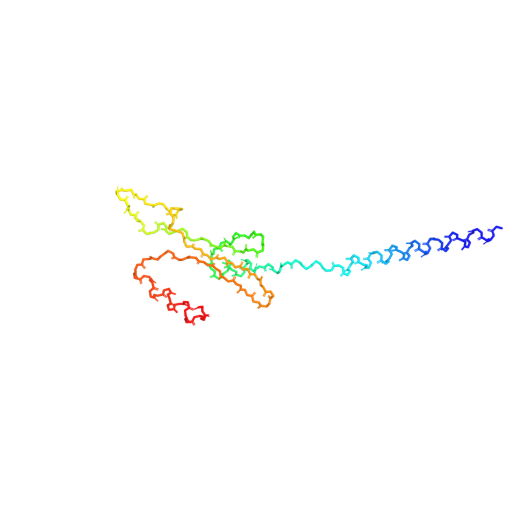0 94.44 88 GLN A O 1
ATOM 670 N N . ALA A 1 89 ? 10.666 -0.392 -9.069 1.00 91.81 89 ALA A N 1
ATOM 671 C CA . ALA A 1 89 ? 11.314 -1.458 -9.822 1.00 91.81 89 ALA A CA 1
ATOM 672 C C . AL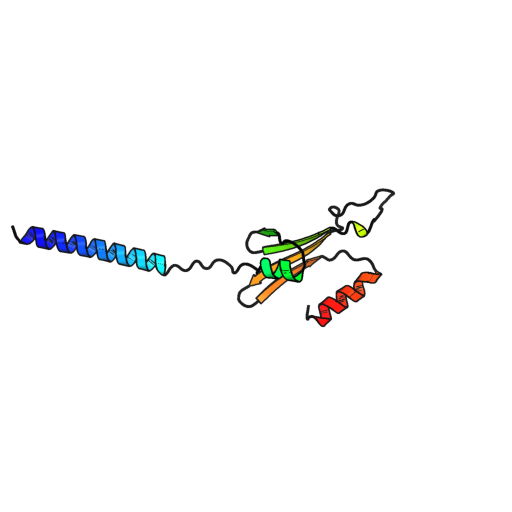A A 1 89 ? 12.843 -1.322 -9.723 1.00 91.81 89 ALA A C 1
ATOM 674 O O . ALA A 1 89 ? 13.406 -0.230 -9.623 1.00 91.81 89 ALA A O 1
ATOM 675 N N . THR A 1 90 ? 13.532 -2.454 -9.660 1.00 88.62 90 THR A N 1
ATOM 676 C CA . THR A 1 90 ? 14.986 -2.554 -9.519 1.00 88.62 90 THR A CA 1
ATOM 677 C C . THR A 1 90 ? 15.454 -3.754 -10.334 1.00 88.62 90 THR A C 1
ATOM 679 O O . THR A 1 90 ? 15.633 -4.851 -9.803 1.00 88.62 90 THR A O 1
ATOM 682 N N . GLY A 1 91 ? 15.614 -3.543 -11.643 1.00 85.19 91 GLY A N 1
ATOM 683 C CA . GLY A 1 91 ? 15.880 -4.621 -12.593 1.00 85.19 91 GLY A CA 1
ATOM 684 C C . GLY A 1 91 ? 14.758 -5.657 -12.568 1.00 85.19 91 GLY A C 1
ATOM 685 O O . GLY A 1 91 ? 13.586 -5.317 -12.647 1.00 85.19 91 GLY A O 1
ATOM 686 N N . ASP A 1 92 ? 15.111 -6.923 -12.360 1.00 85.38 92 ASP A N 1
ATOM 687 C CA . ASP A 1 92 ? 14.168 -8.046 -12.302 1.00 85.38 92 ASP A CA 1
ATOM 688 C C . ASP A 1 92 ? 13.357 -8.136 -10.994 1.00 85.38 92 ASP A C 1
ATOM 690 O O . ASP A 1 92 ? 12.568 -9.066 -10.812 1.00 85.38 92 ASP A O 1
ATOM 694 N N . LYS A 1 93 ? 13.550 -7.195 -10.063 1.00 87.06 93 LYS A N 1
ATOM 695 C CA . LYS A 1 93 ? 12.898 -7.181 -8.748 1.00 87.06 93 LYS A CA 1
ATOM 696 C C . LYS A 1 93 ? 12.105 -5.905 -8.530 1.00 87.06 93 LYS A C 1
ATOM 698 O O . LYS A 1 93 ? 12.292 -4.894 -9.197 1.00 87.06 93 LYS A O 1
ATOM 703 N N . THR A 1 94 ? 11.228 -5.934 -7.537 1.00 89.19 94 THR A N 1
ATOM 704 C CA . THR A 1 94 ? 10.535 -4.746 -7.036 1.00 89.19 94 THR A CA 1
ATOM 705 C C . THR A 1 94 ? 10.772 -4.642 -5.543 1.00 89.19 94 THR A C 1
ATOM 707 O O . THR A 1 94 ? 10.590 -5.613 -4.810 1.00 89.19 94 THR A O 1
ATOM 710 N N . ILE A 1 95 ? 11.193 -3.465 -5.098 1.00 92.25 95 ILE A N 1
ATOM 711 C CA . ILE A 1 95 ? 11.265 -3.129 -3.681 1.00 92.25 95 ILE A CA 1
ATOM 712 C C . ILE A 1 95 ? 9.923 -2.516 -3.299 1.00 92.25 95 ILE A C 1
ATOM 714 O O . ILE A 1 95 ? 9.407 -1.644 -4.004 1.00 92.25 95 ILE A O 1
ATOM 718 N N . VAL A 1 96 ? 9.369 -2.972 -2.178 1.00 93.38 96 VAL A N 1
ATOM 719 C CA . VAL A 1 96 ? 8.170 -2.397 -1.576 1.00 93.38 96 VAL A CA 1
ATOM 720 C C . VAL A 1 96 ? 8.508 -1.853 -0.194 1.00 93.38 96 VAL A C 1
ATOM 722 O O . VAL A 1 96 ? 9.173 -2.510 0.601 1.00 93.38 96 VAL A O 1
ATOM 725 N N . MET A 1 97 ? 8.053 -0.636 0.080 1.00 94.12 97 MET A N 1
ATOM 726 C CA . MET A 1 97 ? 8.074 -0.024 1.408 1.00 94.12 97 MET A CA 1
ATOM 727 C C . MET A 1 97 ? 6.660 0.400 1.762 1.00 94.12 97 MET A C 1
ATOM 729 O O . MET A 1 97 ? 5.897 0.789 0.882 1.00 94.12 97 MET A O 1
ATOM 733 N N . GLY A 1 98 ? 6.305 0.369 3.038 1.00 93.94 98 GLY A N 1
ATOM 734 C CA . GLY A 1 98 ? 4.972 0.772 3.453 1.00 93.94 98 GLY A CA 1
ATOM 735 C C . GLY A 1 98 ? 4.822 0.902 4.953 1.00 93.94 98 GLY A C 1
ATOM 736 O O . GLY A 1 98 ? 5.674 0.450 5.718 1.00 93.94 98 GLY A O 1
ATOM 737 N N . ASP A 1 99 ? 3.707 1.499 5.350 1.00 94.75 99 ASP A N 1
ATOM 738 C CA . ASP A 1 99 ? 3.196 1.439 6.710 1.00 94.75 99 ASP A CA 1
ATOM 739 C C . ASP A 1 99 ? 1.737 0.981 6.704 1.00 94.75 99 ASP A C 1
ATOM 741 O O . ASP A 1 99 ? 0.975 1.227 5.768 1.00 94.75 99 ASP A O 1
ATOM 745 N N . MET A 1 100 ? 1.353 0.260 7.752 1.00 94.25 100 MET A N 1
ATOM 746 C CA . MET A 1 100 ? -0.012 -0.212 7.938 1.00 94.25 100 MET A CA 1
ATOM 747 C C . MET A 1 100 ? -0.520 0.309 9.278 1.00 94.25 100 MET A C 1
ATOM 749 O O . MET A 1 100 ? 0.057 0.034 10.328 1.00 94.25 100 MET A O 1
ATOM 753 N N . THR A 1 101 ? -1.618 1.057 9.247 1.00 95.12 101 THR A N 1
ATOM 754 C CA . THR A 1 101 ? -2.358 1.468 10.441 1.00 95.12 101 THR A CA 1
ATOM 755 C C . THR A 1 101 ? -3.441 0.432 10.685 1.00 95.12 101 THR A C 1
ATOM 757 O O . THR A 1 101 ? -4.376 0.326 9.891 1.00 95.12 101 THR A O 1
ATOM 760 N N . LEU A 1 102 ? -3.330 -0.330 11.769 1.00 94.94 102 LEU A N 1
ATOM 761 C CA . LEU A 1 102 ? -4.196 -1.470 12.065 1.00 94.94 102 LEU A CA 1
ATOM 762 C C . LEU A 1 102 ? -4.837 -1.331 13.447 1.00 94.94 102 LEU A C 1
ATOM 764 O O . LEU A 1 102 ? -4.253 -0.733 14.349 1.00 94.94 102 LEU A O 1
ATOM 768 N N . THR A 1 103 ? -6.023 -1.916 13.623 1.00 94.69 103 THR A N 1
ATOM 769 C CA . THR A 1 103 ? -6.535 -2.212 14.968 1.00 94.69 103 THR A CA 1
ATOM 770 C C . THR A 1 103 ? -5.844 -3.450 15.529 1.00 94.69 103 THR A C 1
ATOM 772 O O . THR A 1 103 ? -5.346 -4.284 14.775 1.00 94.69 103 THR A O 1
ATOM 775 N N . GLU A 1 104 ? -5.857 -3.612 16.851 1.00 95.12 104 GLU A N 1
ATOM 776 C CA . GLU A 1 104 ? -5.259 -4.775 17.518 1.00 95.12 104 GLU A CA 1
ATOM 777 C C . GLU A 1 104 ? -5.741 -6.127 16.942 1.00 95.12 104 GLU A C 1
ATOM 779 O O . GLU A 1 104 ? -4.888 -6.953 16.608 1.00 95.12 104 GLU A O 1
ATOM 784 N N . PRO A 1 105 ? -7.047 -6.354 16.674 1.00 96.25 105 PRO A N 1
ATOM 785 C CA . PRO A 1 105 ? -7.495 -7.597 16.043 1.00 96.25 105 PRO A CA 1
ATOM 786 C C . PRO A 1 105 ? -6.975 -7.811 14.615 1.00 96.25 105 PRO A C 1
ATOM 788 O O . PRO A 1 105 ? -6.910 -8.947 14.158 1.00 96.25 105 PRO A O 1
ATOM 791 N N . GLN A 1 106 ? -6.618 -6.748 13.886 1.00 96.12 106 GLN A N 1
ATOM 792 C CA . GLN A 1 106 ? -6.148 -6.846 12.500 1.00 96.12 106 GLN A CA 1
ATOM 793 C C . GLN A 1 106 ? -4.678 -7.274 12.404 1.00 96.12 106 GLN A C 1
ATOM 795 O O . GLN A 1 106 ? -4.289 -7.839 11.384 1.00 96.12 106 GLN A O 1
ATOM 800 N N . VAL A 1 107 ? -3.877 -7.059 13.457 1.00 96.44 107 VAL A N 1
ATOM 801 C CA . VAL A 1 107 ? -2.417 -7.263 13.433 1.00 96.44 107 VAL A CA 1
ATOM 802 C C . VAL A 1 107 ? -2.044 -8.673 12.976 1.00 96.44 107 VAL A C 1
ATOM 804 O O . VAL A 1 107 ? -1.313 -8.825 12.000 1.00 96.44 107 VAL A O 1
ATOM 807 N N . ASN A 1 108 ? -2.580 -9.709 13.625 1.00 97.62 108 ASN A N 1
ATOM 808 C CA . ASN A 1 108 ? -2.212 -11.090 13.302 1.00 97.62 108 ASN A CA 1
ATOM 809 C C . ASN A 1 108 ? -2.642 -11.490 11.888 1.00 97.62 108 ASN A C 1
ATOM 811 O O . ASN A 1 108 ? -1.868 -12.115 11.173 1.00 97.62 108 ASN A O 1
ATOM 815 N N . HIS A 1 109 ? -3.836 -11.082 11.453 1.00 97.38 109 HIS A N 1
ATOM 816 C CA . HIS A 1 109 ? -4.311 -11.379 10.102 1.00 97.38 109 HIS A CA 1
ATOM 817 C C . HIS A 1 109 ? -3.437 -10.724 9.030 1.00 97.38 109 HIS A C 1
ATOM 819 O O . HIS A 1 109 ? -3.116 -11.364 8.029 1.00 97.38 109 HIS A O 1
ATOM 825 N N . THR A 1 110 ? -3.019 -9.473 9.241 1.00 95.50 110 THR A N 1
ATOM 826 C CA . THR A 1 110 ? -2.118 -8.782 8.313 1.00 95.50 110 THR A CA 1
ATOM 827 C C . THR A 1 110 ? -0.730 -9.419 8.295 1.00 95.50 110 THR A C 1
ATOM 829 O O . THR A 1 110 ? -0.182 -9.628 7.216 1.00 95.50 110 THR A O 1
ATOM 832 N N . MET A 1 111 ? -0.182 -9.782 9.458 1.00 96.19 111 MET A N 1
ATOM 833 C CA . MET A 1 111 ? 1.122 -10.447 9.540 1.00 96.19 111 MET A CA 1
ATOM 834 C C . MET A 1 111 ? 1.118 -11.823 8.874 1.00 96.19 111 MET A C 1
ATOM 836 O O . MET A 1 111 ? 2.030 -12.120 8.107 1.00 96.19 111 MET A O 1
ATOM 840 N N . SER A 1 112 ? 0.088 -12.643 9.107 1.00 97.62 112 SER A N 1
ATOM 841 C CA . SER A 1 112 ? -0.063 -13.927 8.414 1.00 97.62 112 SER A CA 1
ATOM 842 C C . SER A 1 112 ? -0.146 -13.733 6.904 1.00 97.62 112 SER A C 1
ATOM 844 O O . SER A 1 112 ? 0.590 -14.382 6.175 1.00 97.62 112 SER A O 1
ATOM 846 N N . ALA A 1 113 ? -0.951 -12.778 6.427 1.00 95.69 113 ALA A N 1
ATOM 847 C CA . ALA A 1 113 ? -1.052 -12.501 4.996 1.00 95.69 113 ALA A CA 1
ATOM 848 C C . ALA A 1 113 ? 0.294 -12.088 4.371 1.00 95.69 113 ALA A C 1
ATOM 850 O O . ALA A 1 113 ? 0.577 -12.489 3.244 1.00 95.69 113 ALA A O 1
ATOM 851 N N . ALA A 1 114 ? 1.122 -11.316 5.080 1.00 93.25 114 ALA A N 1
ATOM 852 C CA . ALA A 1 114 ? 2.460 -10.956 4.614 1.00 93.25 114 ALA A CA 1
ATOM 853 C C . ALA A 1 114 ? 3.379 -12.189 4.533 1.00 93.25 114 ALA A C 1
ATOM 855 O O . ALA A 1 114 ? 3.889 -12.505 3.458 1.00 93.25 114 ALA A O 1
ATOM 856 N N . LEU A 1 115 ? 3.502 -12.933 5.636 1.00 95.69 115 LEU A N 1
ATOM 857 C CA . LEU A 1 115 ? 4.406 -14.082 5.743 1.00 95.69 115 LEU A CA 1
ATOM 858 C C . LEU A 1 115 ? 4.014 -15.229 4.800 1.00 95.69 115 LEU A C 1
ATOM 860 O O . LEU A 1 115 ? 4.882 -15.818 4.156 1.00 95.69 115 LEU A O 1
ATOM 864 N N . ASP A 1 116 ? 2.716 -15.507 4.655 1.00 97.50 116 ASP A N 1
ATOM 865 C CA . ASP A 1 116 ? 2.197 -16.544 3.754 1.00 97.50 116 ASP A CA 1
ATOM 866 C C . ASP A 1 116 ? 2.476 -16.218 2.274 1.00 97.50 116 ASP A C 1
ATOM 868 O O . ASP A 1 116 ? 2.534 -17.120 1.439 1.00 97.50 116 ASP A O 1
ATOM 872 N N . ASN A 1 117 ? 2.684 -14.935 1.943 1.00 92.56 117 ASN A N 1
ATOM 873 C CA . ASN A 1 117 ? 3.064 -14.466 0.607 1.00 92.56 117 ASN A CA 1
ATOM 874 C C . ASN A 1 117 ? 4.568 -14.153 0.476 1.00 92.56 117 ASN A C 1
ATOM 876 O O . ASN A 1 117 ? 4.996 -13.637 -0.557 1.00 92.56 117 ASN A O 1
ATOM 880 N N . GLY A 1 118 ? 5.378 -14.492 1.485 1.00 90.44 118 GLY A N 1
ATOM 881 C CA . GLY A 1 118 ? 6.836 -14.359 1.443 1.00 90.44 118 GLY A CA 1
ATOM 882 C C . GLY A 1 118 ? 7.368 -12.938 1.642 1.00 90.44 118 GLY A C 1
ATOM 883 O O . GLY A 1 118 ? 8.474 -12.650 1.178 1.00 90.44 118 GLY A O 1
ATOM 884 N N . LEU A 1 119 ? 6.592 -12.069 2.298 1.00 84.62 119 LEU A N 1
ATOM 885 C CA . LEU A 1 119 ? 7.021 -10.742 2.754 1.00 84.62 119 LEU A CA 1
ATOM 886 C C . LEU A 1 119 ? 7.537 -10.773 4.195 1.00 84.62 119 LEU A C 1
ATOM 888 O O . LEU A 1 119 ? 6.950 -11.508 5.021 1.00 84.62 119 LEU A O 1
#

Radius of gyration: 28.44 Å; Cα contacts (8 Å, |Δi|>4): 118; chains: 1; bounding box: 52×39×89 Å

Solvent-accessible surface area (backbone atoms only — not comparable to full-atom values): 7056 Å² total; per-residue (Å²): 129,69,68,62,61,59,48,52,57,50,51,54,53,48,52,52,48,52,51,52,50,50,53,50,54,56,73,65,58,71,80,84,66,76,57,60,44,63,52,65,60,50,23,69,75,70,74,44,82,53,52,73,56,97,50,31,31,32,40,77,47,67,45,66,83,70,66,48,65,60,97,88,42,76,62,53,26,90,77,73,32,46,22,35,42,35,33,30,38,57,84,100,42,70,51,75,49,70,52,79,67,70,54,80,86,45,47,63,60,53,50,49,58,36,48,80,70,74,91

Secondary structure (DSSP, 8-state):
-HHHHHHHHHHHHHHHHHHHHHHHHHHH----PPPPP-HHHHHHHHSS--EEETTEEEEEEE-GGG--EETTEEPPGGGT-EEEEEEEEETTEEEEEEE----HHHHHHHHHHHHHTT-

Nearest PDB structures (foldseek):
  7xre-assembly1_A  TM=2.995E-01  e=1.851E+00  human intestinal bacterium PUE
  7xr9-assembly1_C  TM=3.065E-01  e=2.536E+00  human intestinal bacterium PUE
  7xre-assembly1_E  TM=3.054E-01  e=2.235E+00  human intestinal bacterium PUE

Mean predicted aligned error: 10.94 Å

pLDDT: mean 87.63, std 10.75, range [54.25, 97.62]